Protein AF-A0A2T6ZJK7-F1 (afdb_monomer_lite)

Structure (mmCIF, N/CA/C/O backbone):
data_AF-A0A2T6ZJK7-F1
#
_entry.id   AF-A0A2T6ZJK7-F1
#
loop_
_atom_site.group_PDB
_atom_site.id
_atom_site.type_symbol
_atom_site.label_atom_id
_atom_site.label_alt_id
_atom_site.label_comp_id
_atom_site.label_asym_id
_atom_site.label_entity_id
_atom_site.label_seq_id
_atom_site.pdbx_PDB_ins_code
_atom_site.Cartn_x
_atom_site.Cartn_y
_atom_site.Cartn_z
_atom_site.occupancy
_atom_site.B_iso_or_equiv
_atom_site.auth_seq_id
_atom_site.auth_comp_id
_atom_site.auth_asym_id
_atom_site.auth_atom_id
_atom_site.pdbx_PDB_model_num
ATOM 1 N N . MET A 1 1 ? -12.026 -12.650 27.188 1.00 59.44 1 MET A N 1
ATOM 2 C CA . MET A 1 1 ? -10.821 -11.809 27.305 1.00 59.44 1 MET A CA 1
ATOM 3 C C . MET A 1 1 ? -10.739 -11.348 28.738 1.00 59.44 1 MET A C 1
ATOM 5 O O . MET A 1 1 ? -11.786 -11.064 29.306 1.00 59.44 1 MET A O 1
ATOM 9 N N . ASP A 1 2 ? -9.543 -11.341 29.311 1.00 83.69 2 ASP A N 1
ATOM 10 C CA . ASP A 1 2 ? -9.308 -10.667 30.584 1.00 83.69 2 ASP A CA 1
ATOM 11 C C . ASP A 1 2 ? -9.491 -9.154 30.369 1.00 83.69 2 ASP A C 1
ATOM 13 O O . ASP A 1 2 ? -9.043 -8.622 29.349 1.00 83.69 2 ASP A O 1
ATOM 17 N N . SER A 1 3 ? -10.203 -8.472 31.268 1.00 84.44 3 SER A N 1
ATOM 18 C CA . SER A 1 3 ? -10.514 -7.043 31.121 1.00 84.44 3 SER A CA 1
ATOM 19 C C . SER A 1 3 ? -9.247 -6.186 31.074 1.00 84.44 3 SER A C 1
ATOM 21 O O . SER A 1 3 ? -9.243 -5.165 30.395 1.00 84.44 3 SER A O 1
ATOM 23 N N . SER A 1 4 ? -8.163 -6.627 31.724 1.00 89.69 4 SER A N 1
ATOM 24 C CA . SER A 1 4 ? -6.857 -5.9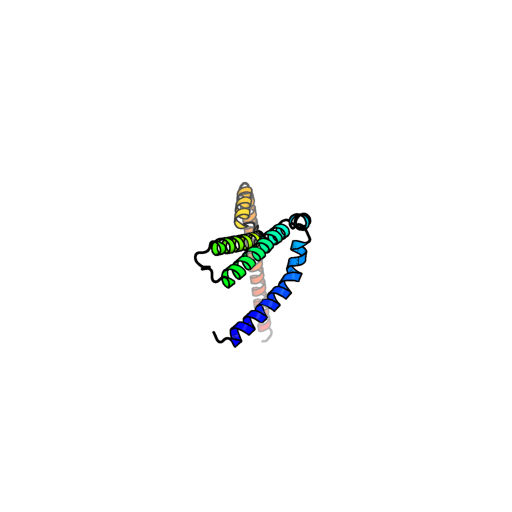53 31.667 1.00 89.69 4 SER A CA 1
ATOM 25 C C . SER A 1 4 ? -6.298 -5.915 30.244 1.00 89.69 4 SER A C 1
ATOM 27 O O . SER A 1 4 ? -5.939 -4.858 29.740 1.00 89.69 4 SER A O 1
ATOM 29 N N . THR A 1 5 ? -6.317 -7.051 29.545 1.00 93.38 5 THR A N 1
ATOM 30 C CA . THR A 1 5 ? -5.817 -7.151 28.166 1.00 93.38 5 THR A CA 1
ATOM 31 C C . THR A 1 5 ? -6.631 -6.295 27.194 1.00 93.38 5 THR A C 1
ATOM 33 O O . THR A 1 5 ? -6.094 -5.773 26.223 1.00 93.38 5 THR A O 1
ATOM 36 N N . ALA A 1 6 ? -7.939 -6.151 27.424 1.00 90.00 6 ALA A N 1
ATOM 37 C CA . ALA A 1 6 ? -8.782 -5.312 26.577 1.00 90.00 6 ALA A CA 1
ATOM 38 C C . ALA A 1 6 ? -8.437 -3.819 26.709 1.00 90.00 6 ALA A C 1
ATOM 40 O O . ALA A 1 6 ? -8.463 -3.113 25.704 1.00 90.00 6 ALA A O 1
ATOM 41 N N . LEU A 1 7 ? -8.098 -3.360 27.919 1.00 93.38 7 LEU A N 1
ATOM 42 C CA . LEU A 1 7 ? -7.658 -1.985 28.164 1.00 93.38 7 LEU A CA 1
ATOM 43 C C . LEU A 1 7 ? -6.301 -1.714 27.506 1.00 93.38 7 LEU A C 1
ATOM 45 O O . LEU A 1 7 ? -6.180 -0.750 26.764 1.00 93.38 7 LEU A O 1
ATOM 49 N N . GLU A 1 8 ? -5.338 -2.628 27.656 1.00 95.88 8 GLU A N 1
ATOM 50 C CA . GLU A 1 8 ? -4.022 -2.518 27.004 1.00 95.88 8 GLU A CA 1
ATOM 51 C C . GLU A 1 8 ? -4.129 -2.413 25.471 1.00 95.88 8 GLU A C 1
ATOM 53 O O . GLU A 1 8 ? -3.416 -1.639 24.836 1.00 95.88 8 GLU A O 1
ATOM 58 N N . LEU A 1 9 ? -5.041 -3.175 24.856 1.00 93.50 9 LEU A N 1
ATOM 59 C CA . LEU A 1 9 ? -5.284 -3.107 23.411 1.00 93.50 9 LEU A CA 1
ATOM 60 C C . LEU A 1 9 ? -5.979 -1.808 22.981 1.00 93.50 9 LEU A C 1
ATOM 62 O O . LEU A 1 9 ? -5.800 -1.385 21.838 1.00 93.50 9 LEU A O 1
ATOM 66 N N . LEU A 1 10 ? -6.789 -1.208 23.856 1.00 93.12 10 LEU A N 1
ATOM 67 C CA . LEU A 1 10 ? -7.440 0.072 23.593 1.00 93.12 10 LEU A CA 1
ATOM 68 C C . LEU A 1 10 ? -6.421 1.214 23.645 1.00 93.12 10 LEU A C 1
ATOM 70 O O . LEU A 1 10 ? -6.412 2.042 22.739 1.00 93.12 10 LEU A O 1
ATOM 74 N N . ASP A 1 11 ? -5.541 1.204 24.646 1.00 95.94 11 ASP A N 1
ATOM 75 C CA . ASP A 1 11 ? -4.460 2.183 24.787 1.00 95.94 11 ASP A CA 1
ATOM 76 C C . ASP A 1 11 ? -3.512 2.118 23.581 1.00 95.94 11 ASP A C 1
ATOM 78 O O . ASP A 1 11 ? -3.180 3.140 22.983 1.00 95.94 11 ASP A O 1
ATOM 82 N N . LEU A 1 12 ? -3.161 0.902 23.143 1.00 96.06 12 LEU A N 1
ATOM 83 C CA . LEU A 1 12 ? -2.372 0.700 21.927 1.00 96.06 12 LEU A CA 1
ATOM 84 C C . LEU A 1 12 ? -3.081 1.240 20.677 1.00 96.06 12 LEU A C 1
ATOM 86 O O . LEU A 1 12 ? -2.437 1.798 19.790 1.00 96.06 12 LEU A O 1
ATOM 90 N N . LEU A 1 13 ? -4.397 1.043 20.564 1.00 94.12 13 LEU A N 1
ATOM 91 C CA . LEU A 1 13 ? -5.160 1.556 19.428 1.00 94.12 13 LEU A CA 1
ATOM 92 C C . LEU A 1 13 ? -5.183 3.091 19.417 1.00 94.12 13 LEU A C 1
ATOM 94 O O . LEU A 1 13 ? -5.096 3.677 18.339 1.00 94.12 13 LEU A O 1
ATOM 98 N N . ASP A 1 14 ? -5.296 3.727 20.582 1.00 95.38 14 ASP A N 1
ATOM 99 C CA . ASP A 1 14 ? -5.269 5.187 20.718 1.00 95.38 14 ASP A CA 1
ATOM 100 C C . ASP A 1 14 ? -3.912 5.759 20.278 1.00 95.38 14 ASP A C 1
ATOM 102 O O . ASP A 1 14 ? -3.867 6.632 19.410 1.00 95.38 14 ASP A O 1
ATOM 106 N N . GLU A 1 15 ? -2.807 5.162 20.741 1.00 97.06 15 GLU A N 1
ATOM 107 C CA . GLU A 1 15 ? -1.443 5.512 20.313 1.00 97.06 15 GLU A CA 1
ATOM 108 C C . GLU A 1 15 ? -1.270 5.367 18.790 1.00 97.06 15 GLU A C 1
ATOM 110 O O . GLU A 1 15 ? -0.805 6.284 18.112 1.00 97.06 15 GLU A O 1
ATOM 115 N N . GLN A 1 16 ? -1.731 4.253 18.210 1.00 95.12 16 GLN A N 1
ATOM 116 C CA . GLN A 1 16 ? -1.666 4.026 16.761 1.00 95.12 16 GLN A CA 1
ATOM 117 C C . GLN A 1 16 ? -2.480 5.043 15.952 1.00 95.12 16 GLN A C 1
ATOM 119 O O . GLN A 1 16 ? -2.108 5.388 14.826 1.00 95.12 16 GLN A O 1
ATOM 124 N N . ILE A 1 17 ? -3.614 5.502 16.486 1.00 94.44 17 ILE A N 1
ATOM 12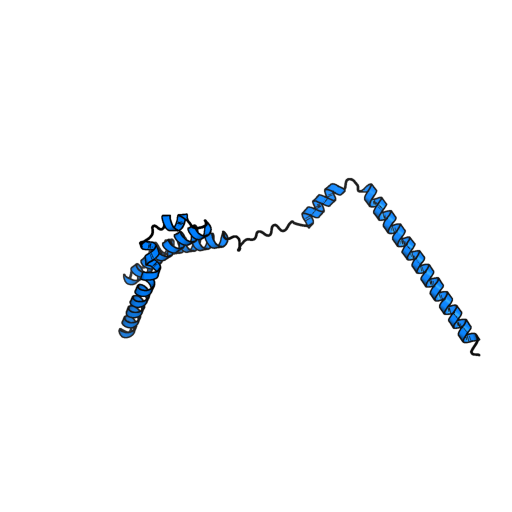5 C CA . ILE A 1 17 ? -4.434 6.537 15.853 1.00 94.44 17 ILE A CA 1
ATOM 126 C C . ILE A 1 17 ? -3.721 7.889 15.928 1.00 94.44 17 ILE A C 1
ATOM 128 O O . ILE A 1 17 ? -3.727 8.630 14.939 1.00 94.44 17 ILE A O 1
ATOM 132 N N . ASP A 1 18 ? -3.100 8.206 17.061 1.00 96.06 18 ASP A N 1
ATOM 133 C CA . ASP A 1 18 ? -2.329 9.434 17.239 1.00 96.06 18 ASP A CA 1
ATOM 134 C C . ASP A 1 18 ? -1.097 9.491 16.332 1.00 96.06 18 ASP A C 1
ATOM 136 O O . ASP A 1 18 ? -0.857 10.536 15.725 1.00 96.06 18 ASP A O 1
ATOM 140 N N . ASP A 1 19 ? -0.412 8.370 16.111 1.00 95.31 19 ASP A N 1
ATOM 141 C CA . ASP A 1 19 ? 0.678 8.255 15.134 1.00 95.31 19 ASP A CA 1
ATOM 142 C C . ASP A 1 19 ? 0.199 8.398 13.680 1.00 95.31 19 ASP A C 1
ATOM 144 O O . ASP A 1 19 ? 0.897 8.943 12.817 1.00 95.31 19 ASP A O 1
ATOM 148 N N . LEU A 1 20 ? -1.009 7.916 13.375 1.00 94.06 20 LEU A N 1
ATOM 149 C CA . LEU A 1 20 ? -1.552 7.939 12.018 1.00 94.06 20 LEU A CA 1
ATOM 150 C C . LEU A 1 20 ? -2.019 9.337 11.588 1.00 94.06 20 LEU A C 1
ATOM 152 O O . LEU A 1 20 ? -1.873 9.705 10.418 1.00 94.06 20 LEU A O 1
ATOM 156 N N . LYS A 1 21 ? -2.579 10.127 12.512 1.00 92.81 21 LYS A N 1
ATOM 157 C CA . LYS A 1 21 ? -3.076 11.491 12.250 1.00 92.81 21 LYS A CA 1
ATOM 158 C C . LYS A 1 21 ? -2.057 12.387 11.523 1.00 92.81 21 LYS A C 1
ATOM 160 O O . LYS A 1 21 ? -2.409 12.883 10.448 1.00 92.81 21 LYS A O 1
ATOM 165 N N . PRO A 1 22 ? -0.816 12.586 12.013 1.00 93.94 22 PRO A N 1
ATOM 166 C CA . PRO A 1 22 ? 0.159 13.451 11.348 1.00 93.94 22 PRO A CA 1
ATOM 167 C C . PRO A 1 22 ? 0.601 12.901 9.987 1.00 93.94 22 PRO A C 1
ATOM 169 O O . PRO A 1 22 ? 0.915 13.677 9.088 1.00 93.94 22 PRO A O 1
ATOM 172 N N . ALA A 1 23 ? 0.584 11.578 9.789 1.00 90.81 23 ALA A N 1
ATOM 173 C CA . ALA A 1 23 ? 0.932 10.968 8.506 1.00 90.81 23 ALA A CA 1
ATOM 174 C C . ALA A 1 23 ? -0.128 11.224 7.417 1.00 90.81 23 ALA A C 1
ATOM 176 O O . ALA A 1 23 ? 0.211 11.331 6.237 1.00 90.81 23 ALA A O 1
ATOM 177 N N . ILE A 1 24 ? -1.406 11.329 7.799 1.00 90.25 24 ILE A N 1
ATOM 178 C CA . ILE A 1 24 ? -2.522 11.584 6.873 1.00 90.25 24 ILE A CA 1
ATOM 179 C C . ILE A 1 24 ? -2.786 13.086 6.697 1.00 90.25 24 ILE A C 1
ATOM 181 O O . ILE A 1 24 ? -3.308 13.493 5.662 1.00 90.25 24 ILE A O 1
ATOM 185 N N . GLU A 1 25 ? -2.398 13.929 7.654 1.00 90.00 25 GLU A N 1
ATOM 186 C CA . GLU A 1 25 ? -2.651 15.375 7.631 1.00 90.00 25 GLU A CA 1
ATOM 187 C C . GLU A 1 25 ? -2.276 16.077 6.302 1.00 90.00 25 GLU A C 1
ATOM 189 O O . GLU A 1 25 ? -3.098 16.856 5.804 1.00 90.00 25 GLU A O 1
ATOM 194 N N . PRO A 1 26 ? -1.131 15.785 5.646 1.00 87.38 26 PRO A N 1
ATOM 195 C CA . PRO A 1 26 ? -0.804 16.368 4.342 1.00 87.38 26 PRO A CA 1
ATOM 196 C C . PRO A 1 26 ? -1.818 16.016 3.243 1.00 87.38 26 PRO A C 1
ATOM 198 O O . PRO A 1 26 ? -2.124 16.847 2.393 1.00 87.38 26 PRO A O 1
ATOM 201 N N . LEU A 1 27 ? -2.386 14.8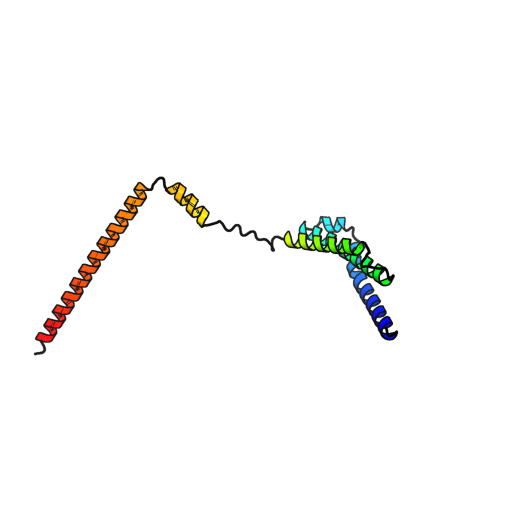04 3.281 1.00 83.94 27 LEU A N 1
ATOM 202 C CA . LEU A 1 27 ? -3.398 14.345 2.320 1.00 83.94 27 LEU A CA 1
ATOM 203 C C . LEU A 1 27 ? -4.761 15.023 2.520 1.00 83.94 27 LEU A C 1
ATOM 205 O O . LEU A 1 27 ? -5.593 14.976 1.616 1.00 83.94 27 LEU A O 1
ATOM 209 N N . LEU A 1 28 ? -5.006 15.602 3.701 1.00 85.19 28 LEU A N 1
ATOM 210 C CA . LEU A 1 28 ? -6.247 16.309 4.034 1.00 85.19 28 LEU A CA 1
ATOM 211 C C . LEU A 1 28 ? -6.157 17.811 3.752 1.00 85.19 28 LEU A C 1
ATOM 213 O O . LEU A 1 28 ? -7.166 18.426 3.414 1.00 85.19 28 LEU A O 1
ATOM 217 N N . LYS A 1 29 ? -4.967 18.403 3.915 1.00 85.56 29 LYS A N 1
ATOM 218 C CA . LYS A 1 29 ? -4.725 19.834 3.680 1.00 85.56 29 LYS A CA 1
ATOM 219 C C . LYS A 1 29 ? -4.630 20.166 2.195 1.00 85.56 29 LYS A C 1
ATOM 221 O O . LYS A 1 29 ? -5.245 21.132 1.748 1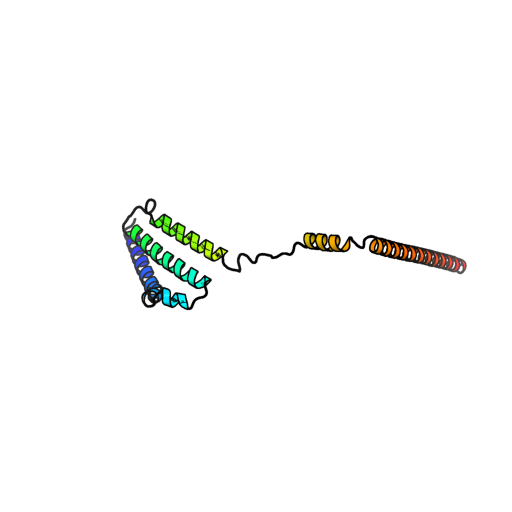.00 85.56 29 LYS A O 1
ATOM 226 N N . ASP A 1 30 ? -3.885 19.363 1.442 1.00 81.44 30 ASP A N 1
ATOM 227 C CA . ASP A 1 30 ? -3.709 19.562 0.009 1.00 81.44 30 ASP A CA 1
ATOM 228 C C . ASP A 1 30 ? -4.715 18.734 -0.788 1.00 81.44 30 ASP A C 1
ATOM 230 O O . ASP A 1 30 ? -5.067 17.608 -0.436 1.00 81.44 30 ASP A O 1
ATOM 234 N N . THR A 1 31 ? -5.166 19.262 -1.928 1.00 82.56 31 THR A N 1
ATOM 235 C CA . THR A 1 31 ? -5.982 18.444 -2.831 1.00 82.56 31 THR A CA 1
ATOM 236 C C . THR A 1 31 ? -5.123 17.314 -3.402 1.00 82.56 31 THR A C 1
ATOM 238 O O . THR A 1 31 ? -4.072 17.559 -3.998 1.00 82.56 31 THR A O 1
ATOM 241 N N . ILE A 1 32 ? -5.594 16.068 -3.286 1.00 82.38 32 ILE A N 1
ATOM 242 C CA . ILE A 1 32 ? -4.905 14.885 -3.838 1.00 82.38 32 ILE A CA 1
ATOM 243 C C . ILE A 1 32 ? -4.608 15.084 -5.333 1.00 82.38 32 ILE A C 1
ATOM 245 O O . ILE A 1 32 ? -3.542 14.714 -5.818 1.00 82.38 32 ILE A O 1
ATOM 249 N N . SER A 1 33 ? -5.530 15.720 -6.065 1.00 80.38 33 SER A N 1
ATOM 250 C CA . SER A 1 33 ? -5.341 16.077 -7.474 1.00 80.38 33 SER A CA 1
ATOM 251 C C . SER A 1 33 ? -4.195 17.067 -7.685 1.00 80.38 33 SER A C 1
ATOM 253 O O . SER A 1 33 ? -3.412 16.870 -8.609 1.00 80.38 33 SER A O 1
ATOM 255 N N . GLY A 1 34 ? -4.062 18.087 -6.832 1.00 81.75 34 GLY A N 1
ATOM 256 C CA . GLY A 1 34 ? -2.962 19.051 -6.885 1.00 81.75 34 GLY A CA 1
ATOM 257 C C . GLY A 1 34 ? -1.605 18.396 -6.629 1.00 81.75 34 GLY A C 1
ATOM 258 O O . GLY A 1 34 ? -0.686 18.569 -7.430 1.00 81.75 34 GLY A O 1
ATOM 259 N N . ALA A 1 35 ? -1.504 17.558 -5.594 1.00 80.81 35 ALA A N 1
ATOM 260 C CA . ALA A 1 35 ? -0.293 16.783 -5.310 1.00 80.81 35 ALA A CA 1
ATOM 261 C C . ALA A 1 35 ? 0.054 15.818 -6.463 1.00 80.81 35 ALA A C 1
ATOM 263 O O . ALA A 1 35 ? 1.209 15.684 -6.861 1.00 80.81 35 ALA A O 1
ATOM 264 N N . ALA A 1 36 ? -0.958 15.191 -7.066 1.00 84.94 36 ALA A N 1
ATOM 265 C CA . ALA A 1 36 ? -0.795 14.253 -8.171 1.00 84.94 36 ALA A CA 1
ATOM 266 C C . ALA A 1 36 ? -0.381 14.899 -9.505 1.00 84.94 36 ALA A C 1
ATOM 268 O O . ALA A 1 36 ? 0.116 14.191 -10.382 1.00 84.94 36 ALA A O 1
ATOM 269 N N . MET A 1 37 ? -0.604 16.202 -9.710 1.00 84.56 37 MET A N 1
ATOM 270 C CA . MET A 1 37 ? -0.253 16.886 -10.965 1.00 84.56 37 MET A CA 1
ATOM 271 C C . MET A 1 37 ? 1.257 16.998 -11.179 1.00 84.56 37 MET A C 1
ATOM 273 O O . MET A 1 37 ? 1.701 16.994 -12.324 1.00 84.56 37 MET A O 1
ATOM 277 N N . GLN A 1 38 ? 2.035 17.084 -10.100 1.00 84.12 38 GLN A N 1
ATOM 278 C CA . GLN A 1 38 ? 3.488 17.264 -10.160 1.00 84.12 38 GLN A CA 1
ATOM 279 C C . GLN A 1 38 ? 4.259 15.936 -10.214 1.00 84.12 38 GLN A C 1
ATOM 281 O O . GLN A 1 38 ? 5.476 15.934 -10.389 1.00 84.12 38 GLN A O 1
ATOM 286 N N . LEU A 1 39 ? 3.566 14.803 -10.066 1.00 87.94 39 LEU A N 1
ATOM 287 C CA . LEU A 1 39 ? 4.191 13.489 -9.970 1.00 87.94 39 LEU A CA 1
ATOM 288 C C . LEU A 1 39 ? 4.313 12.795 -11.336 1.00 87.94 39 LEU A C 1
ATOM 290 O O . LEU A 1 39 ? 3.394 12.869 -12.159 1.00 87.94 39 LEU A O 1
ATOM 294 N N . PRO A 1 40 ? 5.394 12.024 -11.559 1.00 90.44 40 PRO A N 1
ATOM 295 C CA . PRO A 1 40 ? 5.468 11.072 -12.660 1.00 90.44 40 PRO A CA 1
ATOM 296 C C . PRO A 1 40 ? 4.289 10.091 -12.641 1.00 90.44 40 PRO A C 1
ATOM 298 O O . PRO A 1 40 ? 3.748 9.764 -11.585 1.00 90.44 40 PRO A O 1
ATOM 301 N N . VAL A 1 41 ? 3.924 9.551 -13.808 1.00 90.06 41 VAL A N 1
ATOM 302 C CA . VAL A 1 41 ? 2.736 8.686 -13.982 1.00 90.06 41 VAL A CA 1
ATOM 303 C C . VAL A 1 41 ? 2.688 7.522 -12.982 1.00 90.06 41 VAL A C 1
ATOM 305 O O . VAL A 1 41 ? 1.633 7.226 -12.423 1.00 90.06 41 VAL A O 1
ATOM 308 N N . VAL A 1 42 ? 3.829 6.876 -12.724 1.00 90.06 42 VAL A N 1
ATOM 309 C CA . VAL A 1 42 ? 3.915 5.745 -11.787 1.00 90.06 42 VAL A CA 1
ATOM 310 C C . VAL A 1 42 ? 3.661 6.191 -10.347 1.00 90.06 42 VAL A C 1
ATOM 312 O O . VAL A 1 42 ? 2.938 5.518 -9.616 1.00 90.06 42 VAL A O 1
ATOM 315 N N . ASP A 1 43 ? 4.222 7.322 -9.934 1.00 90.88 43 ASP A N 1
ATOM 316 C CA . ASP A 1 43 ? 4.082 7.817 -8.564 1.00 90.88 43 ASP A CA 1
ATOM 317 C C . ASP A 1 43 ? 2.696 8.415 -8.322 1.00 90.88 43 ASP A C 1
ATOM 319 O O . ASP A 1 43 ? 2.116 8.214 -7.258 1.00 90.88 43 ASP A O 1
ATOM 323 N N . LYS A 1 44 ? 2.091 9.009 -9.354 1.00 92.44 44 LYS A N 1
ATOM 324 C CA . LYS A 1 44 ? 0.672 9.369 -9.372 1.00 92.44 44 LYS A CA 1
ATOM 325 C C . LYS A 1 44 ? -0.226 8.151 -9.141 1.00 92.44 44 LYS A C 1
ATOM 327 O O . LYS A 1 44 ? -1.136 8.207 -8.317 1.00 92.44 44 LYS A O 1
ATOM 332 N N . ALA A 1 45 ? 0.034 7.038 -9.829 1.00 92.88 45 ALA A N 1
ATOM 333 C CA . ALA A 1 45 ? -0.724 5.803 -9.628 1.00 92.88 45 ALA A CA 1
ATOM 334 C C . ALA A 1 45 ? -0.551 5.248 -8.204 1.00 92.88 45 ALA A C 1
ATOM 336 O O . ALA A 1 45 ? -1.537 4.853 -7.579 1.00 92.88 45 ALA A O 1
ATOM 337 N N . LYS A 1 46 ? 0.679 5.260 -7.667 1.00 92.94 46 LYS A N 1
ATOM 338 C CA . LYS A 1 46 ? 0.944 4.858 -6.276 1.00 92.94 46 LYS A CA 1
ATOM 339 C C . LYS A 1 46 ? 0.174 5.725 -5.290 1.00 92.94 46 LYS A C 1
ATOM 341 O O . LYS A 1 46 ? -0.455 5.164 -4.403 1.00 92.94 46 LYS A O 1
ATOM 346 N N . LEU A 1 47 ? 0.195 7.049 -5.461 1.00 92.75 47 LEU A N 1
ATOM 347 C CA . LEU A 1 47 ? -0.506 7.984 -4.584 1.00 92.75 47 LEU A CA 1
ATOM 348 C C . LEU A 1 47 ? -1.994 7.628 -4.495 1.00 92.75 47 LEU A C 1
ATOM 350 O O . LEU A 1 47 ? -2.475 7.335 -3.409 1.00 92.75 47 LEU A O 1
ATOM 354 N N . TYR A 1 48 ? -2.703 7.532 -5.625 1.00 92.62 48 TYR A N 1
ATOM 355 C CA . TYR A 1 48 ? -4.137 7.213 -5.610 1.00 92.62 48 TYR A CA 1
ATOM 356 C C . TYR A 1 48 ? -4.458 5.840 -5.009 1.00 92.62 48 TYR A C 1
ATOM 358 O O . TYR A 1 48 ? -5.420 5.709 -4.247 1.00 92.62 48 TYR A O 1
ATOM 366 N N . VAL A 1 49 ? -3.675 4.810 -5.344 1.00 95.44 49 VAL A N 1
ATOM 367 C CA . VAL A 1 49 ? -3.909 3.452 -4.829 1.00 95.44 49 VAL A CA 1
ATOM 368 C C . VAL A 1 49 ? -3.610 3.370 -3.334 1.00 95.44 49 VAL A C 1
ATOM 370 O O . VAL A 1 49 ? -4.370 2.737 -2.607 1.00 95.44 49 VAL A O 1
ATOM 373 N N . LEU A 1 50 ? -2.557 4.036 -2.853 1.00 93.94 50 LEU A N 1
ATOM 374 C CA . LEU A 1 50 ? -2.225 4.090 -1.429 1.00 93.94 50 LEU A CA 1
ATOM 375 C C . LEU A 1 50 ? -3.245 4.909 -0.639 1.00 93.94 50 LEU A C 1
ATOM 377 O O . LEU A 1 50 ? -3.655 4.476 0.430 1.00 93.94 50 LEU A O 1
ATOM 381 N N . THR A 1 51 ? -3.724 6.035 -1.167 1.00 93.06 51 THR A N 1
ATOM 382 C CA . THR A 1 51 ? -4.796 6.797 -0.512 1.00 93.06 51 THR A CA 1
ATOM 383 C C . THR A 1 51 ? -6.081 5.973 -0.415 1.00 93.06 51 THR A C 1
ATOM 385 O O . THR A 1 51 ? -6.702 5.932 0.644 1.00 93.06 51 THR A O 1
ATOM 388 N N . SER A 1 52 ? -6.447 5.252 -1.480 1.00 94.31 52 SER A N 1
ATOM 389 C CA . SER A 1 52 ? -7.605 4.343 -1.455 1.00 94.31 52 SER A CA 1
ATOM 390 C C . SER A 1 52 ? -7.411 3.216 -0.434 1.00 94.31 52 SER A C 1
ATOM 392 O O . SER A 1 52 ? -8.316 2.920 0.338 1.00 94.31 52 SER A O 1
ATOM 394 N N . TYR A 1 53 ? -6.202 2.647 -0.363 1.00 95.38 53 TYR A N 1
ATOM 395 C CA . TYR A 1 53 ? -5.842 1.640 0.636 1.00 95.38 53 TYR A CA 1
ATOM 396 C C . TYR A 1 53 ? -5.986 2.155 2.072 1.00 95.38 53 TYR A C 1
ATOM 398 O O . TYR A 1 53 ? -6.525 1.442 2.917 1.00 95.38 53 TYR A O 1
ATOM 406 N N . VAL A 1 54 ? -5.531 3.380 2.356 1.00 94.19 54 VAL A N 1
ATOM 407 C CA . VAL A 1 54 ? -5.661 4.005 3.683 1.00 94.19 54 VAL A CA 1
ATOM 408 C C . VAL A 1 54 ? -7.135 4.152 4.061 1.00 94.19 54 VAL A C 1
ATOM 410 O O . VAL A 1 54 ? -7.523 3.738 5.151 1.00 94.19 54 VAL A O 1
ATOM 413 N N . LEU A 1 55 ? -7.970 4.663 3.151 1.00 93.50 55 LEU A N 1
ATOM 414 C CA . LEU A 1 55 ? -9.409 4.829 3.385 1.00 93.50 55 LEU A CA 1
ATOM 415 C C . LEU A 1 55 ? -10.111 3.493 3.657 1.00 93.50 55 LEU A C 1
ATOM 417 O O . LEU A 1 55 ? -10.840 3.364 4.640 1.00 93.50 55 LEU A O 1
ATOM 421 N N . GLU A 1 56 ? -9.871 2.485 2.820 1.00 94.94 56 GLU A N 1
ATOM 422 C CA . GLU A 1 56 ? -10.479 1.162 2.988 1.00 94.94 56 GLU A CA 1
ATOM 423 C C . GLU A 1 56 ? -9.979 0.448 4.248 1.00 94.94 56 GLU A C 1
ATOM 425 O O . GLU A 1 56 ? -10.756 -0.236 4.911 1.00 94.94 56 GLU A O 1
ATOM 430 N N . SER A 1 57 ? -8.710 0.634 4.620 1.00 94.75 57 SER A N 1
ATOM 431 C CA . SER A 1 57 ? -8.141 0.064 5.847 1.00 94.75 57 SER A CA 1
ATOM 432 C C . SER A 1 57 ? -8.743 0.701 7.099 1.00 94.75 57 SER A C 1
ATOM 434 O O . SER A 1 57 ? -9.096 -0.011 8.038 1.00 94.75 57 SER A O 1
ATOM 436 N N . LEU A 1 58 ? -8.926 2.025 7.104 1.00 94.12 58 LEU A N 1
ATOM 437 C CA . LEU A 1 58 ? -9.606 2.737 8.187 1.00 94.12 58 LEU A CA 1
ATOM 438 C C . LEU A 1 58 ? -11.066 2.296 8.317 1.00 94.12 58 LEU A C 1
ATOM 440 O O . LEU A 1 58 ? -11.531 2.007 9.420 1.00 94.12 58 LEU A O 1
ATOM 444 N N . LEU A 1 59 ? -11.772 2.177 7.191 1.00 94.81 59 LEU A N 1
ATOM 445 C CA . LEU A 1 59 ? -13.146 1.686 7.168 1.00 94.81 59 LEU A CA 1
ATOM 446 C C . LEU A 1 59 ? -13.239 0.238 7.664 1.00 94.81 59 LEU A C 1
ATOM 448 O O . LEU A 1 59 ? -14.125 -0.090 8.449 1.00 94.81 59 LEU A O 1
ATOM 452 N N . PHE A 1 60 ? -12.311 -0.627 7.254 1.00 95.12 60 PHE A N 1
ATOM 453 C CA . PHE A 1 60 ? -12.224 -2.000 7.742 1.00 95.12 60 PHE A CA 1
ATOM 454 C C . PHE A 1 60 ? -12.027 -2.053 9.263 1.00 95.12 60 PHE A C 1
ATOM 456 O O . PHE A 1 60 ? -12.749 -2.785 9.943 1.00 95.12 60 PHE A O 1
ATOM 463 N N . SER A 1 61 ? -11.103 -1.256 9.807 1.00 93.62 61 SER A N 1
ATOM 464 C CA . SER A 1 61 ? -10.880 -1.156 11.254 1.00 93.62 61 SER A CA 1
ATOM 465 C C . SER A 1 61 ? -12.130 -0.664 11.986 1.00 93.62 61 SER A C 1
ATOM 467 O O . SER A 1 61 ? -12.529 -1.265 12.981 1.00 93.62 61 SER A O 1
ATOM 469 N N . TYR A 1 62 ? -12.814 0.353 11.456 1.00 94.56 62 TYR A N 1
ATOM 470 C CA . TYR A 1 62 ? -14.080 0.844 12.005 1.00 94.56 62 TYR A CA 1
ATOM 471 C C . TYR A 1 62 ? -15.175 -0.235 12.019 1.00 94.56 62 TYR A C 1
ATOM 473 O O . TYR A 1 62 ? -15.832 -0.445 13.038 1.00 94.56 62 TYR A O 1
ATOM 481 N N . LEU A 1 63 ? -15.363 -0.970 10.920 1.00 95.00 63 LEU A N 1
ATOM 482 C CA . LEU A 1 63 ? -16.353 -2.053 10.843 1.00 95.00 63 LEU A CA 1
ATOM 483 C C . LEU A 1 63 ? -16.043 -3.188 11.827 1.00 95.00 63 LEU A C 1
ATOM 485 O O . LEU A 1 63 ? -16.954 -3.760 12.428 1.00 95.00 63 LEU A O 1
ATOM 489 N N . LYS A 1 64 ? -14.754 -3.487 12.022 1.00 91.88 64 LYS A N 1
ATOM 490 C CA . LYS A 1 64 ? -14.291 -4.484 12.990 1.00 91.88 64 LYS A CA 1
ATOM 491 C C . LYS A 1 64 ? -14.609 -4.069 14.429 1.00 91.88 64 LYS A C 1
ATOM 493 O O . LYS A 1 64 ? -15.048 -4.913 15.204 1.00 91.88 64 LYS A O 1
ATOM 498 N N . LEU A 1 65 ? -14.435 -2.789 14.769 1.00 92.00 65 LEU A N 1
ATOM 499 C CA . LEU A 1 65 ? -14.785 -2.243 16.088 1.00 92.00 65 LEU A CA 1
ATOM 500 C C . LEU A 1 65 ? -16.297 -2.270 16.348 1.00 92.00 65 LEU A C 1
ATOM 502 O O . LEU A 1 65 ? -16.721 -2.542 17.466 1.00 92.00 65 LEU A O 1
ATOM 506 N N . ASN A 1 66 ? -17.116 -2.072 15.312 1.00 92.19 66 ASN A N 1
ATOM 507 C CA . ASN A 1 66 ? -18.578 -2.156 15.406 1.00 92.19 66 ASN A CA 1
ATOM 508 C C . ASN A 1 66 ? -19.126 -3.592 15.332 1.00 92.19 66 ASN A C 1
ATOM 510 O O . ASN A 1 66 ? -20.324 -3.783 15.129 1.00 92.19 66 ASN A O 1
ATOM 514 N N . ASN A 1 67 ? -18.270 -4.610 15.468 1.00 89.31 67 ASN A N 1
ATOM 515 C CA . ASN A 1 67 ? -18.654 -6.023 15.462 1.00 89.31 67 ASN A CA 1
ATOM 516 C C . ASN A 1 67 ? -19.473 -6.450 14.220 1.00 89.31 67 ASN A C 1
ATOM 518 O O . ASN A 1 67 ? -20.362 -7.297 14.302 1.00 89.31 67 ASN A O 1
ATOM 522 N N . THR A 1 68 ? -19.195 -5.845 13.060 1.00 90.88 68 THR A N 1
ATOM 523 C CA . THR A 1 68 ? -19.825 -6.218 11.783 1.00 90.88 68 THR A CA 1
ATOM 524 C C . THR A 1 68 ? -19.187 -7.495 11.228 1.00 90.88 68 THR A C 1
ATOM 526 O O . THR A 1 68 ? -17.974 -7.681 11.345 1.00 90.88 68 THR A O 1
ATOM 529 N N . ASP A 1 69 ? -19.966 -8.373 10.582 1.00 90.88 69 ASP A N 1
ATOM 530 C CA . ASP A 1 69 ? -19.406 -9.548 9.902 1.00 90.88 69 ASP A CA 1
ATOM 531 C C . ASP A 1 69 ? -18.607 -9.139 8.658 1.00 90.88 69 ASP A C 1
ATOM 533 O O . ASP A 1 69 ? -19.146 -8.857 7.590 1.00 90.88 69 ASP A O 1
ATOM 537 N N . LEU A 1 70 ? -17.285 -9.139 8.793 1.00 89.81 70 LEU A N 1
ATOM 538 C CA . LEU A 1 70 ? -16.368 -8.721 7.739 1.00 89.81 70 LEU A CA 1
ATOM 539 C C . LEU A 1 70 ? -16.286 -9.723 6.585 1.00 89.81 70 LEU A C 1
ATOM 541 O O . LEU A 1 70 ? -15.892 -9.329 5.493 1.00 89.81 70 LEU A O 1
ATOM 545 N N . LYS A 1 71 ? -16.627 -11.003 6.791 1.00 87.12 71 LYS A N 1
ATOM 546 C CA . LYS A 1 71 ? -16.476 -12.032 5.748 1.00 87.12 71 LYS A CA 1
ATOM 547 C C . LYS A 1 71 ? -17.518 -11.889 4.646 1.00 87.12 71 LYS A C 1
ATOM 549 O O . LYS A 1 71 ? -17.199 -12.114 3.483 1.00 87.12 71 LYS A O 1
ATOM 554 N N . SER A 1 72 ? -18.743 -11.529 5.016 1.00 89.62 72 SER A N 1
ATOM 555 C CA . SER A 1 72 ? -19.835 -11.269 4.076 1.00 89.62 72 SER A CA 1
ATOM 556 C C . SER A 1 72 ? -19.863 -9.821 3.575 1.00 89.62 72 SER A C 1
ATOM 558 O O . SER A 1 72 ? -20.516 -9.526 2.575 1.00 89.62 72 SER A O 1
ATOM 560 N N . HIS A 1 73 ? -19.139 -8.912 4.233 1.00 94.25 73 HIS A N 1
ATOM 561 C CA . HIS A 1 73 ? -19.143 -7.495 3.892 1.00 94.25 73 HIS A CA 1
ATOM 562 C C . HIS A 1 73 ? -18.356 -7.182 2.605 1.00 94.25 73 HIS A C 1
ATOM 564 O O . HIS A 1 73 ? -17.250 -7.678 2.376 1.00 94.25 73 HIS A O 1
ATOM 570 N N . ALA A 1 74 ? -18.884 -6.255 1.796 1.00 94.81 74 ALA A N 1
ATOM 571 C CA . ALA A 1 74 ? -18.302 -5.843 0.512 1.00 94.81 74 ALA A CA 1
ATOM 572 C C . ALA A 1 74 ? -16.870 -5.275 0.621 1.00 94.81 74 ALA A C 1
ATOM 574 O O . ALA A 1 74 ? -16.112 -5.305 -0.347 1.00 94.81 74 ALA A O 1
ATOM 575 N N . ILE A 1 75 ? -16.464 -4.826 1.814 1.00 94.81 75 ILE A N 1
ATOM 576 C CA . ILE A 1 75 ? -15.114 -4.301 2.092 1.00 94.81 75 ILE A CA 1
ATOM 577 C C . ILE A 1 75 ? -13.999 -5.297 1.740 1.00 94.81 75 ILE A C 1
ATOM 579 O O . ILE A 1 75 ? -12.921 -4.888 1.320 1.00 94.81 75 ILE A O 1
ATOM 583 N N . MET A 1 76 ? -14.245 -6.609 1.840 1.00 94.75 76 MET A N 1
ATOM 584 C CA . MET A 1 76 ? -13.261 -7.622 1.432 1.00 94.75 76 MET A CA 1
ATOM 585 C C . MET A 1 76 ? -12.981 -7.592 -0.073 1.00 94.75 76 MET A C 1
ATOM 587 O O . MET A 1 76 ? -11.838 -7.809 -0.487 1.00 94.75 76 MET A O 1
ATOM 591 N N . SER A 1 77 ? -14.008 -7.309 -0.878 1.00 95.75 77 SER A N 1
ATOM 592 C CA . SER A 1 77 ? -13.886 -7.161 -2.330 1.00 95.75 77 SER A CA 1
ATOM 593 C C . SER A 1 77 ? -13.093 -5.906 -2.686 1.00 95.75 77 SER A C 1
ATOM 595 O O . SER A 1 77 ? -12.191 -5.976 -3.520 1.00 95.75 77 SER A O 1
ATOM 597 N N . GLU A 1 78 ? -13.358 -4.784 -2.012 1.00 95.75 78 GLU A N 1
ATOM 598 C CA . GLU A 1 78 ? -12.610 -3.538 -2.231 1.00 95.75 78 GLU A CA 1
ATOM 599 C C . GLU A 1 78 ? -11.127 -3.698 -1.854 1.00 95.75 78 GLU A C 1
ATOM 601 O O . GLU A 1 78 ? -10.250 -3.453 -2.685 1.00 95.75 78 GLU A O 1
ATOM 606 N N . LEU A 1 79 ? -10.823 -4.318 -0.706 1.00 95.25 79 LEU A N 1
ATOM 607 C CA . LEU A 1 79 ? -9.435 -4.611 -0.328 1.00 95.25 79 LEU A CA 1
ATOM 608 C C . LEU A 1 79 ? -8.738 -5.542 -1.335 1.00 95.25 79 LEU A C 1
ATOM 610 O O . LEU A 1 79 ? -7.549 -5.382 -1.627 1.00 95.25 79 LEU A O 1
ATOM 614 N N . ALA A 1 80 ? -9.451 -6.533 -1.883 1.00 95.94 80 ALA A N 1
ATOM 615 C CA . ALA A 1 80 ? -8.918 -7.397 -2.938 1.00 95.94 80 ALA A CA 1
ATOM 616 C C . ALA A 1 80 ? -8.648 -6.617 -4.232 1.00 95.94 80 ALA A C 1
ATOM 618 O O . ALA A 1 80 ? -7.610 -6.809 -4.876 1.00 95.94 80 ALA A O 1
ATOM 619 N N . ARG A 1 81 ? -9.541 -5.693 -4.581 1.00 96.50 81 ARG A N 1
ATOM 620 C CA . ARG A 1 81 ? -9.392 -4.788 -5.715 1.00 96.50 81 ARG A CA 1
ATOM 621 C C . ARG A 1 81 ? -8.175 -3.879 -5.535 1.00 96.50 81 ARG A C 1
ATOM 623 O O . ARG A 1 81 ? -7.360 -3.818 -6.457 1.00 96.50 81 ARG A O 1
ATOM 630 N N . VAL A 1 82 ? -7.972 -3.254 -4.376 1.00 96.81 82 VAL A N 1
ATOM 631 C CA . VAL A 1 82 ? -6.779 -2.435 -4.090 1.00 96.81 82 VAL A CA 1
ATOM 632 C C . VAL A 1 82 ? -5.493 -3.254 -4.198 1.00 96.81 82 VAL A C 1
ATOM 634 O O . VAL A 1 82 ? -4.554 -2.824 -4.874 1.00 96.81 82 VAL A O 1
ATOM 637 N N . ARG A 1 83 ? -5.461 -4.475 -3.643 1.00 95.25 83 ARG A N 1
ATOM 638 C CA . ARG A 1 83 ? -4.319 -5.394 -3.814 1.00 95.25 83 ARG A CA 1
ATOM 639 C C . ARG A 1 83 ? -4.016 -5.664 -5.287 1.00 95.25 83 ARG A C 1
ATOM 641 O O . ARG A 1 83 ? -2.855 -5.615 -5.684 1.00 95.25 83 ARG A O 1
ATOM 648 N N . SER A 1 84 ? -5.043 -5.888 -6.108 1.00 96.81 84 SER A N 1
ATOM 649 C CA . SER A 1 84 ? -4.859 -6.104 -7.548 1.00 96.81 84 SER A CA 1
ATOM 650 C C . SER A 1 84 ? -4.222 -4.895 -8.245 1.00 96.81 84 SER A C 1
ATOM 652 O O . SER A 1 84 ? -3.351 -5.065 -9.096 1.00 96.81 84 SER A O 1
ATOM 654 N N . TYR A 1 85 ? -4.591 -3.668 -7.859 1.00 96.38 85 TYR A N 1
ATOM 655 C CA . TYR A 1 85 ? -3.993 -2.453 -8.415 1.00 96.38 85 TYR A CA 1
ATOM 656 C C . TYR A 1 85 ? -2.544 -2.261 -7.974 1.00 96.38 85 TYR A C 1
ATOM 658 O O . TYR A 1 85 ? -1.714 -1.872 -8.794 1.00 96.38 85 TYR A O 1
ATOM 666 N N . MET A 1 86 ? -2.207 -2.594 -6.726 1.00 94.69 86 MET A N 1
ATOM 667 C CA . MET A 1 86 ? -0.813 -2.596 -6.277 1.00 94.69 86 MET A CA 1
ATOM 668 C C . MET A 1 86 ? 0.042 -3.567 -7.101 1.00 94.69 86 MET A C 1
ATOM 670 O O . MET A 1 86 ? 1.159 -3.217 -7.479 1.00 94.69 86 MET A O 1
ATOM 674 N N . THR A 1 87 ? -0.479 -4.754 -7.425 1.00 94.44 87 THR A N 1
ATOM 675 C CA . THR A 1 87 ? 0.204 -5.718 -8.303 1.00 94.44 87 THR A CA 1
ATOM 676 C C . THR A 1 87 ? 0.386 -5.162 -9.713 1.00 94.44 87 THR A C 1
ATOM 678 O O . THR A 1 87 ? 1.510 -5.141 -10.207 1.00 94.44 87 THR A O 1
ATOM 681 N N . LYS A 1 88 ? -0.667 -4.597 -10.320 1.00 93.31 88 LYS A N 1
ATOM 682 C CA . LYS A 1 88 ? -0.588 -3.969 -11.653 1.00 93.31 88 LYS A CA 1
ATOM 683 C C . LYS A 1 88 ? 0.462 -2.857 -11.715 1.00 93.31 88 LYS A C 1
ATOM 685 O O . LYS A 1 88 ? 1.197 -2.758 -12.692 1.00 93.31 88 LYS A O 1
ATOM 690 N N . ILE A 1 89 ? 0.556 -2.026 -10.673 1.00 92.00 89 ILE A N 1
ATOM 691 C CA . ILE A 1 89 ? 1.572 -0.965 -10.598 1.00 92.00 89 ILE A CA 1
ATOM 692 C C . ILE A 1 89 ? 2.982 -1.560 -10.517 1.00 92.00 89 ILE A C 1
ATOM 694 O O . ILE A 1 89 ? 3.889 -1.027 -11.150 1.00 92.00 89 ILE A O 1
ATOM 698 N N . LYS A 1 90 ? 3.182 -2.645 -9.758 1.00 89.88 90 LYS A N 1
ATOM 699 C CA . LYS A 1 90 ? 4.484 -3.327 -9.657 1.00 89.88 90 LYS A CA 1
ATOM 700 C C . LYS A 1 90 ? 4.909 -3.942 -10.992 1.00 89.88 90 LYS A C 1
ATOM 702 O O . LYS A 1 90 ? 6.045 -3.743 -11.405 1.00 89.88 90 LYS A O 1
ATOM 707 N N . GLU A 1 91 ? 3.997 -4.620 -11.683 1.00 88.56 91 GLU A N 1
ATOM 708 C CA . GLU A 1 91 ? 4.251 -5.236 -12.995 1.00 88.56 91 GLU A CA 1
ATOM 709 C C . GLU A 1 91 ? 4.539 -4.196 -14.087 1.00 88.56 91 GLU A C 1
ATOM 711 O O . GLU A 1 91 ? 5.378 -4.414 -14.958 1.00 88.56 91 GLU A O 1
ATOM 716 N N . ALA A 1 92 ? 3.879 -3.036 -14.024 1.00 85.62 92 ALA A N 1
ATOM 717 C CA . ALA A 1 92 ? 4.087 -1.942 -14.969 1.00 85.62 92 ALA A CA 1
ATOM 718 C C . ALA A 1 92 ? 5.414 -1.184 -14.763 1.00 85.62 92 ALA A C 1
ATOM 720 O O . ALA A 1 92 ? 5.783 -0.364 -15.606 1.00 85.62 92 ALA A O 1
ATOM 721 N N . GLN A 1 93 ? 6.136 -1.411 -13.658 1.00 82.38 93 GLN A N 1
ATOM 722 C CA . GLN A 1 93 ? 7.407 -0.733 -13.420 1.00 82.38 93 GLN A CA 1
ATOM 723 C C . GLN A 1 93 ? 8.530 -1.305 -14.302 1.00 82.38 93 GLN A C 1
ATOM 725 O O . GLN A 1 93 ? 8.698 -2.523 -14.400 1.00 82.38 93 GLN A O 1
ATOM 730 N N . PRO A 1 94 ? 9.375 -0.434 -14.885 1.00 65.56 94 PRO A N 1
ATOM 731 C CA . PRO A 1 94 ? 10.388 -0.814 -15.877 1.00 65.56 94 PRO A CA 1
ATOM 732 C C . PRO A 1 94 ? 11.446 -1.795 -15.348 1.00 65.56 94 PRO A C 1
ATOM 734 O O . PRO A 1 94 ? 12.112 -2.470 -16.128 1.00 65.56 94 PRO A O 1
ATOM 737 N N . ASN A 1 95 ? 11.589 -1.901 -14.025 1.00 60.91 95 ASN A N 1
ATOM 738 C CA . ASN A 1 95 ? 12.587 -2.748 -13.377 1.00 60.91 95 ASN A CA 1
ATOM 739 C C . ASN A 1 95 ? 12.179 -4.229 -13.309 1.00 60.91 95 ASN A C 1
ATOM 741 O O . ASN A 1 95 ? 13.048 -5.076 -13.132 1.00 60.91 95 ASN A O 1
ATOM 745 N N . MET A 1 96 ? 10.886 -4.556 -13.439 1.00 53.16 96 MET A N 1
ATOM 746 C CA . MET A 1 96 ? 10.399 -5.939 -13.324 1.00 53.16 96 MET A CA 1
ATOM 747 C C . MET A 1 96 ? 10.415 -6.670 -14.669 1.00 53.16 96 MET A C 1
ATOM 749 O O . MET A 1 96 ? 10.645 -7.877 -14.731 1.00 53.16 96 MET A O 1
ATOM 753 N N . HIS A 1 97 ? 10.222 -5.930 -15.758 1.00 54.12 97 HIS A N 1
ATOM 754 C CA . HIS A 1 97 ? 10.265 -6.439 -17.121 1.00 54.12 97 HIS A CA 1
ATOM 755 C C . HIS A 1 97 ? 11.178 -5.547 -17.951 1.00 54.12 97 HIS A C 1
ATOM 757 O O . HIS A 1 97 ? 10.739 -4.869 -18.884 1.00 54.12 97 HIS A O 1
ATOM 763 N N . ARG A 1 98 ? 12.486 -5.590 -17.665 1.00 54.59 98 ARG A N 1
ATOM 764 C CA . ARG A 1 98 ? 13.449 -5.378 -18.743 1.00 54.59 98 ARG A CA 1
ATOM 765 C C . ARG A 1 98 ? 13.145 -6.512 -19.717 1.00 54.59 98 ARG A C 1
ATOM 767 O O . ARG A 1 98 ? 13.612 -7.624 -19.511 1.00 54.59 98 ARG A O 1
ATOM 774 N N . ARG A 1 99 ? 12.253 -6.271 -20.690 1.00 56.00 99 ARG A N 1
ATOM 775 C CA . ARG A 1 99 ? 12.084 -7.165 -21.831 1.00 56.00 99 ARG A CA 1
ATOM 776 C C . ARG A 1 99 ? 13.493 -7.323 -22.343 1.00 56.00 99 ARG A C 1
ATOM 778 O O . ARG A 1 99 ? 14.079 -6.369 -22.856 1.00 56.00 99 ARG A O 1
ATOM 785 N N . GLU A 1 100 ? 14.064 -8.483 -22.083 1.00 58.50 100 GLU A N 1
ATOM 786 C CA . GLU A 1 100 ? 15.250 -8.915 -22.760 1.00 58.50 100 GLU A CA 1
ATOM 787 C C . GLU A 1 100 ? 14.824 -8.954 -24.219 1.00 58.50 100 GLU A C 1
ATOM 789 O O . GLU A 1 100 ? 14.236 -9.914 -24.701 1.00 58.50 100 GLU A O 1
ATOM 794 N N . MET A 1 101 ? 15.050 -7.846 -24.921 1.00 62.59 101 MET A N 1
ATOM 795 C CA . MET A 1 101 ? 15.127 -7.819 -26.370 1.00 62.59 101 MET A CA 1
ATOM 796 C C . MET A 1 101 ? 16.407 -8.583 -26.726 1.00 62.59 101 MET A C 1
ATOM 798 O O . MET A 1 101 ? 17.352 -8.032 -27.285 1.00 62.59 101 MET A O 1
ATOM 802 N N . THR A 1 102 ? 16.493 -9.840 -26.288 1.00 66.56 102 THR A N 1
ATOM 803 C CA . THR A 1 102 ? 17.547 -10.763 -26.642 1.00 66.56 102 THR A CA 1
ATOM 804 C C . THR A 1 102 ? 17.279 -11.091 -28.089 1.00 66.56 102 THR A C 1
ATOM 806 O O . THR A 1 102 ? 16.365 -11.826 -28.457 1.00 66.56 102 THR A O 1
ATOM 809 N N . ILE A 1 103 ? 18.048 -10.427 -28.942 1.00 74.12 103 ILE A N 1
ATOM 810 C CA . ILE A 1 103 ? 18.085 -10.726 -30.360 1.00 74.12 103 ILE A CA 1
ATOM 811 C C . ILE A 1 103 ? 18.385 -12.221 -30.471 1.00 74.12 103 ILE A C 1
ATOM 813 O O . ILE A 1 103 ? 19.419 -12.688 -29.985 1.00 74.12 103 ILE A O 1
ATOM 817 N N . ASN A 1 104 ? 17.462 -12.977 -31.067 1.00 80.00 104 ASN A N 1
ATOM 818 C CA . ASN A 1 104 ? 17.655 -14.399 -31.305 1.00 80.00 104 ASN A CA 1
ATOM 819 C C . ASN A 1 104 ? 18.790 -14.554 -32.327 1.00 80.00 104 ASN A C 1
ATOM 821 O O . ASN A 1 104 ? 18.589 -14.372 -33.530 1.00 80.00 104 ASN A O 1
ATOM 825 N N . LYS A 1 105 ? 19.995 -14.840 -31.825 1.00 85.81 105 LYS A N 1
ATOM 826 C CA . LYS A 1 105 ? 21.215 -14.940 -32.633 1.00 85.81 105 LYS A CA 1
ATOM 827 C C . LYS A 1 105 ? 21.076 -16.001 -33.722 1.00 85.81 105 LYS A C 1
ATOM 829 O O . LYS A 1 105 ? 21.470 -15.745 -34.849 1.00 85.81 105 LYS A O 1
ATOM 834 N N . GLU A 1 106 ? 20.409 -17.117 -33.430 1.00 82.75 106 GLU A N 1
ATOM 835 C CA . GLU A 1 106 ? 20.163 -18.188 -34.403 1.00 82.75 106 GLU A CA 1
ATOM 836 C C . GLU A 1 106 ? 19.211 -17.753 -35.528 1.00 82.75 106 GLU A C 1
ATOM 838 O O . GLU A 1 106 ? 19.318 -18.206 -36.667 1.00 82.75 106 GLU A O 1
ATOM 843 N N . ALA A 1 107 ? 18.232 -16.893 -35.231 1.00 84.44 107 ALA A N 1
ATOM 844 C CA . ALA A 1 107 ? 17.358 -16.320 -36.251 1.00 84.44 107 ALA A CA 1
ATOM 845 C C . ALA A 1 107 ? 18.121 -15.318 -37.131 1.00 84.44 107 ALA A C 1
ATOM 847 O O . ALA A 1 107 ? 17.971 -15.347 -38.350 1.00 84.44 107 ALA A O 1
ATOM 848 N N . VAL A 1 108 ? 18.982 -14.486 -36.536 1.00 86.62 108 VAL A N 1
ATOM 849 C CA . VAL A 1 108 ? 19.854 -13.563 -37.283 1.00 86.62 108 VAL A CA 1
ATOM 850 C C . VAL A 1 108 ? 20.835 -14.328 -38.166 1.00 86.62 108 VAL A C 1
ATOM 852 O O . VAL A 1 108 ? 20.957 -14.004 -39.342 1.00 86.62 108 VAL A O 1
ATOM 855 N N . GLU A 1 109 ? 21.475 -15.376 -37.649 1.00 85.12 109 GLU A N 1
ATOM 856 C CA . GLU A 1 109 ? 22.363 -16.245 -38.428 1.00 85.12 109 GLU A CA 1
ATOM 857 C C . GLU A 1 109 ? 21.632 -16.882 -39.609 1.00 85.12 109 GLU A C 1
ATOM 859 O O . GLU A 1 109 ? 22.152 -16.874 -40.720 1.00 85.12 109 GLU A O 1
ATOM 864 N N . ARG A 1 110 ? 20.400 -17.370 -39.416 1.00 85.94 110 ARG A N 1
ATOM 865 C CA . ARG A 1 110 ? 19.582 -17.902 -40.518 1.00 85.94 110 ARG A CA 1
ATOM 866 C C . ARG A 1 110 ? 19.280 -16.853 -41.583 1.00 85.94 110 ARG A C 1
ATOM 868 O O . ARG A 1 110 ? 19.388 -17.162 -42.765 1.00 85.94 110 ARG A O 1
ATOM 875 N N . ILE A 1 111 ? 18.934 -15.630 -41.185 1.00 86.69 111 ILE A N 1
ATOM 876 C CA . ILE A 1 111 ? 18.639 -14.533 -42.119 1.00 86.69 111 ILE A CA 1
ATOM 877 C C . ILE A 1 111 ? 19.899 -14.118 -42.887 1.00 86.69 111 ILE A C 1
ATOM 879 O O . ILE A 1 111 ? 19.853 -13.984 -44.108 1.00 86.69 111 ILE A O 1
ATOM 883 N N . VAL A 1 112 ? 21.028 -13.956 -42.194 1.00 84.81 112 VAL A N 1
ATOM 884 C CA . VAL A 1 112 ? 22.311 -13.593 -42.812 1.00 84.81 112 VAL A CA 1
ATOM 885 C C . VAL A 1 112 ? 22.774 -14.696 -43.761 1.00 84.81 112 VAL A C 1
ATOM 887 O O . VAL A 1 112 ? 23.104 -14.409 -44.906 1.00 84.81 112 VAL A O 1
ATOM 890 N N . ASN A 1 113 ? 22.723 -15.960 -43.341 1.00 81.88 113 ASN A N 1
ATOM 891 C CA . ASN A 1 113 ? 23.116 -17.085 -44.185 1.00 81.88 113 ASN A CA 1
ATOM 892 C C . ASN A 1 113 ? 22.201 -17.236 -45.406 1.00 81.88 113 ASN A C 1
ATOM 894 O O . ASN A 1 113 ? 22.701 -17.479 -46.495 1.00 81.88 113 ASN A O 1
ATOM 898 N N . ALA A 1 114 ? 20.886 -17.041 -45.264 1.00 83.38 114 ALA A N 1
ATOM 899 C CA . ALA A 1 114 ? 19.963 -17.068 -46.399 1.00 83.38 114 ALA A CA 1
ATOM 900 C C . ALA A 1 114 ? 20.208 -15.911 -47.385 1.00 83.38 114 ALA A C 1
ATOM 902 O O . ALA A 1 114 ? 20.102 -16.109 -48.591 1.00 83.38 114 ALA A O 1
ATOM 903 N N . GLY A 1 115 ? 20.570 -14.721 -46.891 1.00 82.44 115 GLY A N 1
ATOM 904 C CA . GLY A 1 115 ? 20.958 -13.586 -47.735 1.00 82.44 115 GLY A CA 1
ATOM 905 C C . GLY A 1 115 ? 22.305 -13.776 -48.443 1.00 82.44 115 GLY A C 1
ATOM 906 O O . GLY A 1 115 ? 22.503 -13.238 -49.528 1.00 82.44 115 GLY A O 1
ATOM 907 N N . LEU A 1 116 ? 23.215 -14.560 -47.856 1.00 76.88 116 LEU A N 1
ATOM 908 C CA . LEU A 1 116 ? 24.532 -14.883 -48.419 1.00 76.88 116 LEU A CA 1
ATOM 909 C C . LEU A 1 116 ? 24.544 -16.155 -49.287 1.00 76.88 116 LEU A C 1
ATOM 911 O O . LEU A 1 116 ? 25.481 -16.337 -50.062 1.00 76.88 116 LEU A O 1
ATOM 915 N N . ALA A 1 117 ? 23.511 -17.001 -49.208 1.00 70.94 117 ALA A N 1
ATOM 916 C CA . ALA A 1 117 ? 23.382 -18.248 -49.975 1.00 70.94 117 ALA A CA 1
ATOM 917 C C . ALA A 1 117 ? 23.285 -18.038 -51.504 1.00 70.94 117 ALA A C 1
ATOM 919 O O . ALA A 1 117 ? 23.331 -18.986 -52.280 1.00 70.94 117 ALA A O 1
ATOM 920 N N . GLY A 1 118 ? 23.181 -16.789 -51.969 1.00 65.38 118 GLY A N 1
ATOM 921 C CA . GLY A 1 118 ? 23.315 -16.448 -53.388 1.00 65.38 118 GLY A CA 1
ATOM 922 C C . GLY A 1 118 ? 24.747 -16.560 -53.940 1.00 65.38 118 GLY A C 1
ATOM 923 O O . GLY A 1 118 ? 24.900 -16.694 -55.150 1.00 65.38 118 GLY A O 1
ATOM 924 N N . ASN A 1 119 ? 25.779 -16.558 -53.081 1.00 63.88 119 ASN A N 1
ATOM 925 C C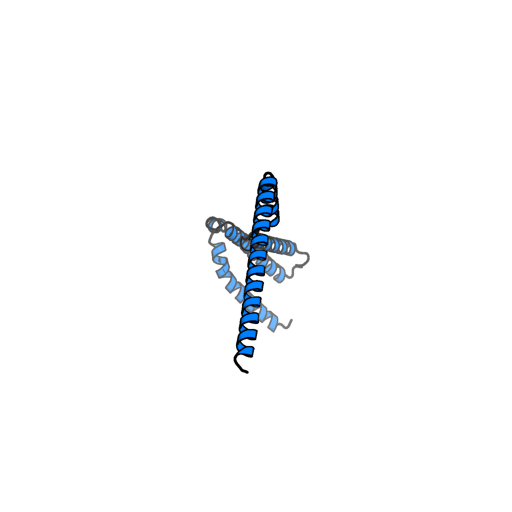A . ASN A 1 119 ? 27.206 -16.637 -53.457 1.00 63.88 119 ASN A CA 1
ATOM 926 C C . ASN A 1 119 ? 27.850 -17.992 -53.088 1.00 63.88 119 ASN A C 1
ATOM 928 O O . ASN A 1 119 ? 29.056 -18.083 -52.833 1.00 63.88 119 ASN A O 1
ATOM 932 N N . ASP A 1 120 ? 27.060 -19.066 -53.039 1.00 62.19 120 ASP A N 1
ATOM 933 C CA . ASP A 1 120 ? 27.519 -20.394 -52.607 1.00 62.19 120 ASP A CA 1
ATOM 934 C C . ASP A 1 120 ? 28.689 -20.948 -53.442 1.00 62.19 120 ASP A C 1
ATOM 936 O O . ASP A 1 120 ? 29.538 -21.666 -52.909 1.00 62.19 120 ASP A O 1
ATOM 940 N N . THR A 1 121 ? 28.791 -20.578 -54.721 1.00 61.25 121 THR A N 1
ATOM 941 C CA . THR A 1 121 ? 29.876 -21.012 -55.615 1.00 61.25 121 THR A CA 1
ATOM 942 C C . THR A 1 121 ? 31.221 -20.380 -55.248 1.00 61.25 121 THR A C 1
ATOM 944 O O . THR A 1 121 ? 32.206 -21.096 -55.088 1.00 61.25 121 THR A O 1
ATOM 947 N N . GLU A 1 122 ? 31.261 -19.066 -55.009 1.00 62.22 122 GLU A N 1
ATOM 948 C CA . GLU A 1 122 ? 32.488 -18.348 -54.625 1.00 62.22 122 GLU A CA 1
ATOM 949 C C . GLU A 1 122 ? 32.988 -18.789 -53.240 1.00 62.22 122 GLU A C 1
ATOM 951 O O . GLU A 1 122 ? 34.186 -18.972 -53.012 1.00 62.22 122 GLU A O 1
ATOM 956 N N . ASN A 1 123 ? 32.065 -19.037 -52.308 1.00 64.06 123 ASN A N 1
ATOM 957 C CA . ASN A 1 123 ? 32.404 -19.503 -50.965 1.00 64.06 123 ASN A CA 1
ATOM 958 C C . ASN A 1 123 ? 32.861 -20.967 -50.932 1.00 64.06 123 ASN A C 1
ATOM 960 O O . ASN A 1 123 ? 33.707 -21.325 -50.106 1.00 64.06 123 ASN A O 1
ATOM 964 N N . ALA A 1 124 ? 32.319 -21.827 -51.797 1.00 66.38 124 ALA A N 1
ATOM 965 C CA . ALA A 1 124 ? 32.779 -23.206 -51.926 1.00 66.38 124 ALA A CA 1
ATOM 966 C C . ALA A 1 124 ? 34.205 -23.267 -52.496 1.00 66.38 124 ALA A C 1
ATOM 968 O O . ALA A 1 124 ? 35.037 -24.014 -51.975 1.00 66.38 124 ALA A O 1
ATOM 969 N N . GLU A 1 125 ? 34.511 -22.439 -53.497 1.00 70.56 125 GLU A N 1
ATOM 970 C CA . GLU A 1 125 ? 35.848 -22.327 -54.089 1.00 70.56 125 GLU A CA 1
ATOM 971 C C . GLU A 1 125 ? 36.873 -21.766 -53.091 1.00 70.56 125 GLU A C 1
ATOM 973 O O . GLU A 1 125 ? 37.952 -22.343 -52.918 1.00 70.56 125 GLU A O 1
ATOM 978 N N . MET A 1 126 ? 36.525 -20.718 -52.337 1.00 70.75 126 MET A N 1
ATOM 979 C CA . MET A 1 126 ? 37.390 -20.192 -51.271 1.00 70.75 126 MET A CA 1
ATOM 980 C C . MET A 1 126 ? 37.637 -21.223 -50.159 1.00 70.75 126 MET A C 1
ATOM 982 O O . MET A 1 126 ? 38.778 -21.460 -49.770 1.00 70.75 126 MET A O 1
ATOM 986 N N . LYS A 1 127 ? 36.609 -21.944 -49.697 1.00 75.75 127 LYS A N 1
ATOM 987 C CA . LYS A 1 127 ? 36.795 -22.997 -48.679 1.00 75.75 127 LYS A CA 1
ATOM 988 C C . LYS A 1 127 ? 37.619 -24.178 -49.195 1.00 75.75 127 LYS A C 1
ATOM 990 O O . LYS A 1 127 ? 38.371 -24.781 -48.427 1.00 75.75 127 LYS A O 1
ATOM 995 N N . ALA A 1 128 ? 37.484 -24.538 -50.470 1.00 75.62 128 ALA A N 1
ATOM 996 C CA . ALA A 1 128 ? 38.274 -25.602 -51.084 1.00 75.62 128 ALA A CA 1
ATOM 997 C C . ALA A 1 128 ? 39.751 -25.202 -51.217 1.00 75.62 128 ALA A C 1
ATOM 999 O O . ALA A 1 128 ? 40.632 -25.993 -50.875 1.00 75.62 128 ALA A O 1
ATOM 1000 N N . THR A 1 129 ? 40.026 -23.966 -51.640 1.00 79.06 129 THR A N 1
ATOM 1001 C CA . THR A 1 129 ? 41.394 -23.435 -51.752 1.00 79.06 129 THR A CA 1
ATOM 1002 C C . THR A 1 129 ? 42.069 -23.284 -50.390 1.00 79.06 129 THR A C 1
ATOM 1004 O O . THR A 1 129 ? 43.220 -23.694 -50.236 1.00 79.06 129 THR A O 1
ATOM 1007 N N . GLU A 1 130 ? 41.355 -22.813 -49.366 1.00 81.25 130 GLU A N 1
ATOM 1008 C CA . GLU A 1 130 ? 41.875 -22.738 -47.996 1.00 81.25 130 GLU A CA 1
ATOM 1009 C C . GLU A 1 130 ? 42.185 -24.123 -47.415 1.00 81.25 130 GLU A C 1
ATOM 1011 O O . GLU A 1 130 ? 43.249 -24.327 -46.822 1.00 81.25 130 GLU A O 1
ATOM 1016 N N . ARG A 1 131 ? 41.304 -25.111 -47.631 1.00 81.50 131 ARG A N 1
ATOM 1017 C CA . ARG A 1 131 ? 41.540 -26.501 -47.204 1.00 81.50 131 ARG A CA 1
ATOM 1018 C C . ARG A 1 131 ? 42.716 -27.137 -47.940 1.00 81.50 131 ARG A C 1
ATOM 1020 O O . ARG A 1 131 ? 43.526 -27.810 -47.304 1.00 81.50 131 ARG A O 1
ATOM 1027 N N . ALA A 1 132 ? 42.851 -26.897 -49.243 1.00 83.12 132 ALA A N 1
ATOM 1028 C CA . ALA A 1 132 ? 43.985 -27.377 -50.028 1.00 83.12 132 ALA A CA 1
ATOM 1029 C C . ALA A 1 132 ? 45.306 -26.743 -49.560 1.00 83.12 132 ALA A C 1
ATOM 1031 O O . ALA A 1 132 ? 46.302 -27.445 -49.381 1.00 83.12 132 ALA A O 1
ATOM 1032 N N . ALA A 1 133 ? 45.308 -25.438 -49.275 1.00 85.75 133 ALA A N 1
ATOM 1033 C CA . ALA A 1 133 ? 46.471 -24.737 -48.741 1.00 85.75 133 ALA A CA 1
ATOM 1034 C C . ALA A 1 133 ? 46.850 -25.227 -47.332 1.00 85.75 133 ALA A C 1
ATOM 1036 O O . ALA A 1 133 ? 48.036 -25.381 -47.033 1.00 85.75 133 ALA A O 1
ATOM 1037 N N . ALA A 1 134 ? 45.868 -25.504 -46.469 1.00 85.44 134 ALA A N 1
ATOM 1038 C CA . ALA A 1 134 ? 46.102 -26.068 -45.141 1.00 85.44 134 ALA A CA 1
ATOM 1039 C C . ALA A 1 134 ? 46.694 -27.485 -45.217 1.00 85.44 134 ALA A C 1
ATOM 1041 O O . ALA A 1 134 ? 47.662 -27.783 -44.516 1.00 85.44 134 ALA A O 1
ATOM 1042 N N . LEU A 1 135 ? 46.177 -28.331 -46.112 1.00 86.25 135 LEU A N 1
ATOM 1043 C CA . LEU A 1 135 ? 46.670 -29.694 -46.313 1.00 86.25 135 LEU A CA 1
ATOM 1044 C C . LEU A 1 135 ? 48.089 -29.708 -46.904 1.00 86.25 135 LEU A C 1
ATOM 1046 O O . LEU A 1 135 ? 48.942 -30.466 -46.447 1.00 86.25 135 LEU A O 1
ATOM 1050 N N . ALA A 1 136 ? 48.388 -28.808 -47.845 1.00 87.44 136 ALA A N 1
ATOM 1051 C CA . ALA A 1 136 ? 49.736 -28.640 -48.387 1.00 87.44 136 ALA A CA 1
ATOM 1052 C C . ALA A 1 136 ? 50.741 -28.183 -47.314 1.00 87.44 136 ALA A C 1
ATOM 1054 O O . ALA A 1 136 ? 51.843 -28.728 -47.223 1.00 87.44 136 ALA A O 1
ATOM 1055 N N . LYS A 1 137 ? 50.357 -27.223 -46.460 1.00 89.25 137 LYS A N 1
ATOM 1056 C CA . LYS A 1 137 ? 51.186 -26.779 -45.325 1.00 89.25 137 LYS A CA 1
ATOM 1057 C C . LYS A 1 137 ? 51.409 -27.900 -44.307 1.00 89.25 137 LYS A C 1
ATOM 1059 O O . LYS A 1 137 ? 52.522 -28.034 -43.803 1.00 89.25 137 LYS A O 1
ATOM 1064 N N . PHE A 1 138 ? 50.387 -28.711 -44.032 1.00 88.19 138 PHE A N 1
ATOM 1065 C CA . PHE A 1 138 ? 50.493 -29.861 -43.133 1.00 88.19 138 PHE A CA 1
ATOM 1066 C C . PHE A 1 138 ? 51.482 -30.907 -43.663 1.00 88.19 138 PHE A C 1
ATOM 1068 O O . PHE A 1 138 ? 52.395 -31.307 -42.942 1.00 88.19 138 PHE A O 1
ATOM 1075 N N . ASN A 1 139 ? 51.378 -31.274 -44.943 1.00 89.12 139 ASN A N 1
ATOM 1076 C CA . ASN A 1 139 ? 52.285 -32.241 -45.566 1.00 89.12 139 ASN A CA 1
ATOM 1077 C C . ASN A 1 139 ? 53.735 -31.735 -45.598 1.00 89.12 139 ASN A C 1
ATOM 1079 O O . ASN A 1 139 ? 54.652 -32.469 -45.234 1.00 89.12 139 ASN A O 1
ATOM 1083 N N . ALA A 1 140 ? 53.950 -30.462 -45.945 1.00 89.06 140 ALA A N 1
ATOM 1084 C CA . ALA A 1 140 ? 55.284 -29.860 -45.947 1.00 89.06 140 ALA A CA 1
ATOM 1085 C C . ALA A 1 140 ? 55.922 -29.833 -44.546 1.00 89.06 140 ALA A C 1
ATOM 1087 O O . ALA A 1 140 ? 57.131 -30.036 -44.402 1.00 89.06 140 ALA A O 1
ATOM 1088 N N . LEU A 1 141 ? 55.119 -29.599 -43.502 1.00 86.81 141 LEU A N 1
ATOM 1089 C CA . LEU A 1 141 ? 55.588 -29.648 -42.120 1.00 86.81 141 LEU A CA 1
ATOM 1090 C C . LEU A 1 141 ? 55.929 -31.082 -41.696 1.00 86.81 141 LEU A C 1
ATOM 1092 O O . LEU A 1 141 ? 56.971 -31.293 -41.077 1.00 86.81 141 LEU A O 1
ATOM 1096 N N . SER A 1 142 ? 55.102 -32.059 -42.078 1.00 86.81 142 SER A N 1
ATOM 1097 C CA . SER A 1 142 ? 55.349 -33.479 -41.803 1.00 86.81 142 SER A CA 1
ATOM 1098 C C . SER A 1 142 ? 56.659 -33.957 -42.434 1.00 86.81 142 SER A C 1
ATOM 1100 O O . SER A 1 142 ? 57.507 -34.521 -41.744 1.00 86.81 142 SER A O 1
ATOM 1102 N N . GLU A 1 143 ? 56.900 -33.636 -43.709 1.00 86.94 143 GLU A N 1
ATOM 1103 C CA . GLU A 1 143 ? 58.163 -33.973 -44.379 1.00 86.94 143 GLU A CA 1
ATOM 1104 C C . GLU A 1 143 ? 59.378 -33.312 -43.714 1.00 86.94 143 GLU A C 1
ATOM 1106 O O . GLU A 1 143 ? 60.459 -33.902 -43.638 1.00 86.94 143 GLU A O 1
ATOM 1111 N N . LYS A 1 144 ? 59.232 -32.074 -43.227 1.00 87.06 144 LYS A N 1
ATOM 1112 C CA . LYS A 1 144 ? 60.319 -31.378 -42.531 1.00 87.06 144 LYS A CA 1
ATOM 1113 C C . LYS A 1 144 ? 60.658 -32.067 -41.207 1.00 87.06 144 LYS A C 1
ATOM 1115 O O . LYS A 1 144 ? 61.838 -32.261 -40.917 1.00 87.06 144 LYS A O 1
ATOM 1120 N N . ILE A 1 145 ? 59.644 -32.492 -40.453 1.00 83.81 145 ILE A N 1
ATOM 1121 C CA . ILE A 1 145 ? 59.806 -33.241 -39.199 1.00 83.81 145 ILE A CA 1
ATOM 1122 C C . ILE A 1 145 ? 60.473 -34.601 -39.462 1.00 83.81 145 ILE A C 1
ATOM 1124 O O . ILE A 1 145 ? 61.396 -34.990 -38.743 1.00 83.81 145 ILE A O 1
ATOM 1128 N N . GLU A 1 146 ? 60.094 -35.309 -40.526 1.00 84.50 146 GLU A N 1
ATOM 1129 C CA . GLU A 1 146 ? 60.736 -36.572 -40.924 1.00 84.50 146 GLU A CA 1
ATOM 1130 C C . GLU A 1 146 ? 62.214 -36.389 -41.312 1.00 84.50 146 GLU A C 1
ATOM 1132 O O . GLU A 1 146 ? 63.079 -37.179 -40.925 1.00 84.50 146 GLU A O 1
ATOM 1137 N N . ARG A 1 147 ? 62.555 -35.306 -42.020 1.00 81.19 147 ARG A N 1
ATOM 1138 C CA . ARG A 1 147 ? 63.953 -34.988 -42.364 1.00 81.19 147 ARG A CA 1
ATOM 1139 C C . ARG A 1 147 ? 64.773 -34.612 -41.125 1.00 81.19 147 ARG A C 1
ATOM 1141 O O . ARG A 1 147 ? 65.920 -35.050 -40.987 1.00 81.19 147 ARG A O 1
ATOM 1148 N N . GLU A 1 148 ? 64.210 -33.838 -40.202 1.00 79.12 148 GLU A N 1
ATOM 1149 C CA . GLU A 1 148 ? 64.875 -33.466 -38.946 1.00 79.12 148 GLU A CA 1
ATOM 1150 C C . GLU A 1 148 ? 65.097 -34.686 -38.036 1.00 79.12 148 GLU A C 1
ATOM 1152 O O . GLU A 1 148 ? 66.208 -34.908 -37.550 1.00 79.12 148 GLU A O 1
ATOM 1157 N N . THR A 1 149 ? 64.109 -35.567 -37.894 1.00 75.94 149 THR A N 1
ATOM 1158 C CA . THR A 1 149 ? 64.257 -36.820 -37.131 1.00 75.94 149 THR A CA 1
ATOM 1159 C C . THR A 1 149 ? 65.266 -37.784 -37.772 1.00 75.94 149 THR A C 1
ATOM 1161 O O . THR A 1 149 ? 66.106 -38.364 -37.071 1.00 75.94 149 THR A O 1
ATOM 1164 N N . ALA A 1 150 ? 65.296 -37.895 -39.104 1.00 75.81 150 ALA A N 1
ATOM 1165 C CA . ALA A 1 150 ? 66.286 -38.701 -39.822 1.00 75.81 150 ALA A CA 1
ATOM 1166 C C . ALA A 1 150 ? 67.722 -38.158 -39.677 1.00 75.81 150 ALA A C 1
ATOM 1168 O O . ALA A 1 150 ? 68.680 -38.933 -39.560 1.00 75.81 150 ALA A O 1
ATOM 1169 N N . THR A 1 151 ? 67.903 -36.834 -39.662 1.00 74.44 151 THR A N 1
ATOM 1170 C CA . THR A 1 151 ? 69.225 -36.210 -39.463 1.00 74.44 151 THR A CA 1
ATOM 1171 C C . THR A 1 151 ? 69.717 -36.335 -38.021 1.00 74.44 151 THR A C 1
ATOM 1173 O O . THR A 1 151 ? 70.906 -36.599 -37.812 1.00 74.44 151 THR A O 1
ATOM 1176 N N . LEU A 1 152 ? 68.826 -36.244 -37.029 1.00 70.62 152 LEU A N 1
ATOM 1177 C CA . LEU A 1 152 ? 69.139 -36.502 -35.619 1.00 70.62 152 LEU A CA 1
ATOM 1178 C C . LEU A 1 152 ? 69.557 -37.964 -35.387 1.00 70.62 152 LEU A C 1
ATOM 1180 O O . LEU A 1 152 ? 70.587 -38.209 -34.756 1.00 70.62 152 LEU A O 1
ATOM 1184 N N . SER A 1 153 ? 68.848 -38.922 -35.992 1.00 72.19 153 SER A N 1
ATOM 1185 C CA . SER A 1 153 ? 69.191 -40.355 -35.970 1.00 72.19 153 SER A CA 1
ATOM 1186 C C . SER A 1 153 ? 70.567 -40.645 -36.595 1.00 72.19 153 SER A C 1
ATOM 1188 O O . SER A 1 153 ? 71.397 -41.350 -36.010 1.00 72.19 153 SER A O 1
ATOM 1190 N N . LYS A 1 154 ? 70.885 -40.035 -37.750 1.00 71.25 154 LYS A N 1
ATOM 1191 C CA . LYS A 1 154 ? 72.214 -40.154 -38.386 1.00 71.25 154 LYS A CA 1
ATOM 1192 C C . LYS A 1 154 ? 73.329 -39.544 -37.527 1.00 71.25 154 LYS A C 1
ATOM 1194 O O . LYS A 1 154 ? 74.397 -40.148 -37.405 1.00 71.25 154 LYS A O 1
ATOM 1199 N N . ARG A 1 155 ? 73.085 -38.388 -36.894 1.00 70.62 155 ARG A N 1
ATOM 1200 C CA . ARG A 1 155 ? 74.038 -37.743 -35.969 1.00 70.62 155 ARG A CA 1
ATOM 1201 C C . ARG A 1 155 ? 74.275 -38.578 -34.706 1.00 70.62 155 ARG A C 1
ATOM 1203 O O . ARG A 1 155 ? 75.420 -38.687 -34.273 1.00 70.62 155 ARG A O 1
ATOM 1210 N N . GLN A 1 156 ? 73.243 -39.219 -34.152 1.00 67.06 156 GLN A N 1
ATOM 1211 C CA . GLN A 1 156 ? 73.385 -40.151 -33.025 1.00 67.06 156 GLN A CA 1
ATOM 1212 C C . GLN A 1 156 ? 74.218 -41.387 -33.404 1.00 67.06 156 GLN A C 1
ATOM 1214 O O . GLN A 1 156 ? 75.151 -41.736 -32.679 1.00 67.06 156 GLN A O 1
ATOM 1219 N N . ARG A 1 157 ? 73.977 -41.988 -34.580 1.00 65.69 157 ARG A N 1
ATOM 1220 C CA . ARG A 1 157 ? 74.773 -43.123 -35.092 1.00 65.69 157 ARG A CA 1
ATOM 1221 C C . ARG A 1 157 ? 76.242 -42.762 -35.355 1.00 65.69 157 ARG A C 1
ATOM 1223 O O . ARG A 1 157 ? 77.124 -43.579 -35.107 1.00 65.69 157 ARG A O 1
ATOM 1230 N N . GLN A 1 158 ? 76.535 -41.542 -35.818 1.00 64.94 158 GLN A N 1
ATOM 1231 C CA . GLN A 1 158 ? 77.917 -41.065 -35.983 1.00 64.94 158 GLN A CA 1
ATOM 1232 C C . GLN A 1 158 ? 78.633 -40.821 -34.648 1.00 64.94 15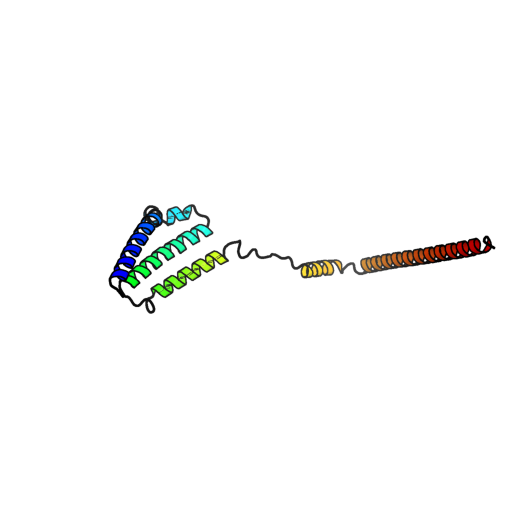8 GLN A C 1
ATOM 1234 O O . GLN A 1 158 ? 79.819 -41.127 -34.542 1.00 64.94 158 GLN A O 1
ATOM 1239 N N . ARG A 1 159 ? 77.936 -40.305 -33.626 1.00 64.25 159 ARG A N 1
ATOM 1240 C CA . ARG A 1 159 ? 78.514 -40.119 -32.284 1.00 64.25 159 ARG A CA 1
ATOM 1241 C C . ARG A 1 159 ? 78.857 -41.453 -31.616 1.00 64.25 159 ARG A C 1
ATOM 1243 O O . ARG A 1 159 ? 79.931 -41.564 -31.041 1.00 64.25 159 ARG A O 1
ATOM 1250 N N . GLN A 1 160 ? 78.019 -42.479 -31.773 1.00 61.97 160 GLN A N 1
ATOM 1251 C CA . GLN A 1 160 ? 78.297 -43.824 -31.245 1.00 61.97 160 GLN A CA 1
ATOM 1252 C C . GLN A 1 160 ? 79.480 -44.523 -31.939 1.00 61.97 160 GLN A C 1
ATOM 1254 O O . GLN A 1 160 ? 80.174 -45.312 -31.311 1.00 61.97 160 GLN A O 1
ATOM 1259 N N . ARG A 1 161 ? 79.759 -44.208 -33.213 1.00 59.56 161 ARG A N 1
ATOM 1260 C CA . ARG A 1 161 ? 80.911 -44.753 -33.957 1.00 59.56 161 ARG A CA 1
ATOM 1261 C C . ARG A 1 161 ? 82.256 -44.096 -33.630 1.00 59.56 161 ARG A C 1
ATOM 1263 O O . ARG A 1 161 ? 83.276 -44.699 -33.920 1.00 59.56 161 ARG A O 1
ATOM 1270 N N . LYS A 1 162 ? 82.266 -42.882 -33.067 1.00 58.69 162 LYS A N 1
ATOM 1271 C CA . LYS A 1 162 ? 83.493 -42.175 -32.643 1.00 58.69 162 LYS A CA 1
ATOM 1272 C C . LYS A 1 162 ? 83.885 -42.438 -31.181 1.00 58.69 162 LYS A C 1
ATOM 1274 O O . LYS A 1 162 ? 84.913 -41.940 -30.745 1.00 58.69 162 LYS A O 1
ATOM 1279 N N . ALA A 1 163 ? 83.056 -43.166 -30.432 1.00 56.66 163 ALA A N 1
ATOM 1280 C CA . ALA A 1 163 ? 83.265 -43.492 -29.018 1.00 56.66 163 ALA A CA 1
ATOM 1281 C C . ALA A 1 163 ? 83.775 -44.933 -28.795 1.00 56.66 163 ALA A C 1
ATOM 1283 O O . ALA A 1 163 ? 83.712 -45.439 -27.677 1.00 56.66 163 ALA A O 1
ATOM 1284 N N . LYS A 1 164 ? 84.242 -45.596 -29.857 1.00 47.50 164 LYS A N 1
ATOM 1285 C CA . LYS A 1 164 ? 84.872 -46.917 -29.852 1.00 47.50 164 LYS A CA 1
ATOM 1286 C C . LYS A 1 164 ? 86.203 -46.809 -30.581 1.00 47.50 164 LYS A C 1
ATOM 1288 O O . LYS A 1 164 ? 87.139 -47.516 -30.163 1.00 47.50 164 LYS A O 1
#

Organism: Tuber borchii (NCBI:txid42251)

pLDDT: mean 83.79, std 11.96, range [47.5, 97.06]

Sequence (164 aa):
MDSSTALELLDLLDEQIDDLKPAIEPLLKDTISGAAMQLPVVDKAKLYVLTSYVLESLLFSYLKLNNTDLKSHAIMSELARVRSYMTKIKEAQPNMHRREMTINKEAVERIVNAGLAGNDTENAEMKATERAAALAKFNALSEKIERETATLSKRQRQRQRKAK

InterPro domains:
  IPR007146 Sas10/Utp3/C1D [PF04000] (12-88)
  IPR011082 Exosome-associated factor Rrp47/DNA strand repair C1D [PTHR15341] (7-159)

Foldseek 3Di:
DPVVVVVVVVVVVVVVVVVVCVVCVVPVVDPLVVVLVPDDPLVSLVSVLVVLVVVLVVVVVVCVVVVHDPVPDCSVVSNVVSVVSVVVSVCPDCVNCPPPPPPPVVVVVVVVCVVVVVCVPVVVVVVVVVVVVVVVVVVVVVVVVVVVVVVVVVVVVVVVVVVD

Secondary structure (DSSP, 8-state):
--HHHHHHHHHHHHHHHHHHHHHHHHHHHS-HHHHHHTS-HHHHHHHHHHHHHHHHHHHHHHHHHTT--TTTSTHHHHHHHHHHHHHHHHHTSTTT--------HHHHHHHHHHHHGGGHHHHHHHHHHHHHHHHHHHHHHHHHHHHHHHHHHHHHHHHHHT--

Radius of gyration: 41.51 Å; chains: 1; bounding box: 105×67×87 Å